Protein AF-X1S5R0-F1 (afdb_monomer_lite)

pLDDT: mean 83.04, std 15.3, range [41.25, 97.44]

Radius of gyration: 18.32 Å; chains: 1; bounding box: 35×59×39 Å

Organism: NCBI:txid412755

Sequence (94 aa):
DVVWERWKEDGVKVVSPGLLLFELTSVLRKKVHRGLLSPEEAERAFDLVHRLLVLVLVLTPPDLHRRACELAARFNRPCRGFRYPPRETPDEST

InterPro domains:
  IPR029060 PIN-like domain superfamily [SSF88723] (5-77)
  IPR044153 VapC3-like, PIN domain [cd09873] (4-78)

Foldseek 3Di:
DVVVVVCVVVVPQAEDEPCVVVVLVVVLVVCCVVVVDPPVRSVVVVVVVVVVCVSYHHDDDPCPLVVLCVVCVVVVHDSDPDDDPPPPDPPPDD

Structure (mmCIF, N/CA/C/O backbone):
data_AF-X1S5R0-F1
#
_entry.id   AF-X1S5R0-F1
#
loop_
_atom_site.group_PDB
_atom_site.id
_atom_site.type_symbol
_atom_site.label_atom_id
_atom_site.label_alt_id
_atom_site.label_comp_id
_atom_site.label_asym_id
_atom_site.label_entity_id
_atom_site.label_seq_id
_atom_site.pdbx_PDB_ins_code
_atom_site.Cartn_x
_atom_site.Cartn_y
_atom_site.Cartn_z
_atom_site.occupancy
_atom_site.B_iso_or_equiv
_atom_site.auth_seq_id
_atom_site.auth_comp_id
_atom_site.auth_asym_id
_atom_site.auth_atom_id
_atom_site.pdbx_PDB_model_num
ATOM 1 N N . ASP A 1 1 ? -6.163 -18.906 -3.104 1.00 67.31 1 ASP A N 1
ATOM 2 C CA . ASP A 1 1 ? -6.262 -18.355 -4.471 1.00 67.31 1 ASP A CA 1
ATOM 3 C C . ASP A 1 1 ? -5.297 -19.045 -5.416 1.00 67.31 1 ASP A C 1
ATOM 5 O O . ASP A 1 1 ? -4.112 -19.102 -5.115 1.00 67.31 1 ASP A O 1
ATOM 9 N N . VAL A 1 2 ? -5.787 -19.541 -6.559 1.00 80.56 2 VAL A N 1
ATOM 10 C CA . VAL A 1 2 ? -5.001 -20.325 -7.542 1.00 80.56 2 VAL A CA 1
ATOM 11 C C . VAL A 1 2 ? -3.802 -19.541 -8.101 1.00 80.56 2 VAL A C 1
ATOM 13 O O . VAL A 1 2 ? -2.745 -20.111 -8.345 1.00 80.56 2 VAL A O 1
ATOM 16 N N . VAL A 1 3 ? -3.934 -18.220 -8.261 1.00 83.88 3 VAL A N 1
ATOM 17 C CA . VAL A 1 3 ? -2.860 -17.355 -8.785 1.00 83.88 3 VAL A CA 1
ATOM 18 C C . VAL A 1 3 ? -1.726 -17.179 -7.770 1.00 83.88 3 VAL A C 1
ATOM 20 O O . VAL A 1 3 ? -0.560 -17.183 -8.147 1.00 83.88 3 VAL A O 1
ATOM 23 N N . TRP A 1 4 ? -2.059 -17.061 -6.482 1.00 78.81 4 TRP A N 1
ATOM 24 C CA . TRP A 1 4 ? -1.069 -16.888 -5.418 1.00 78.81 4 TRP A CA 1
ATOM 25 C C . TRP A 1 4 ? -0.222 -18.142 -5.212 1.00 78.81 4 TRP A C 1
ATOM 27 O O . TRP A 1 4 ? 0.997 -18.051 -5.095 1.00 78.81 4 TRP A O 1
ATOM 37 N N . GLU A 1 5 ? -0.862 -19.312 -5.201 1.00 83.56 5 GLU A N 1
ATOM 38 C CA . GLU A 1 5 ? -0.153 -20.590 -5.091 1.00 83.56 5 GLU A CA 1
ATOM 39 C C . GLU A 1 5 ? 0.828 -20.771 -6.249 1.00 83.56 5 GLU A C 1
ATOM 41 O O . GLU A 1 5 ? 2.010 -21.012 -6.020 1.00 83.56 5 GLU A O 1
ATOM 46 N N . ARG A 1 6 ? 0.383 -20.485 -7.475 1.00 88.94 6 ARG A N 1
ATOM 47 C CA . ARG A 1 6 ? 1.248 -20.523 -8.652 1.00 88.94 6 ARG A CA 1
ATOM 48 C C . ARG A 1 6 ? 2.412 -19.531 -8.583 1.00 88.94 6 ARG A C 1
ATOM 50 O O . ARG A 1 6 ? 3.525 -19.874 -8.949 1.00 88.94 6 ARG A O 1
ATOM 57 N N . TRP A 1 7 ? 2.200 -18.307 -8.099 1.00 87.12 7 TRP A N 1
ATOM 58 C CA . TRP A 1 7 ? 3.292 -17.334 -7.941 1.00 87.12 7 TRP A CA 1
ATOM 59 C C . TRP A 1 7 ? 4.354 -17.792 -6.942 1.00 87.12 7 TRP A C 1
ATOM 61 O O . TRP A 1 7 ? 5.533 -17.501 -7.140 1.00 87.12 7 TRP A O 1
ATOM 71 N N . LYS A 1 8 ? 3.949 -18.519 -5.894 1.00 81.19 8 LYS A N 1
ATOM 72 C CA . LYS A 1 8 ? 4.892 -19.144 -4.962 1.00 81.19 8 LYS A CA 1
ATOM 73 C C . LYS A 1 8 ? 5.680 -20.269 -5.636 1.00 81.19 8 LYS A C 1
ATOM 75 O O . LYS A 1 8 ? 6.894 -20.313 -5.466 1.00 81.19 8 LYS A O 1
ATOM 80 N N . GLU A 1 9 ? 5.011 -21.133 -6.401 1.00 87.94 9 GLU A N 1
ATOM 81 C CA . GLU A 1 9 ? 5.649 -22.225 -7.157 1.00 87.94 9 GLU A CA 1
ATOM 82 C C . GLU A 1 9 ? 6.640 -21.697 -8.206 1.00 87.94 9 GLU A C 1
ATOM 84 O O . GLU A 1 9 ? 7.768 -22.176 -8.292 1.00 87.94 9 GLU A O 1
ATOM 89 N N . ASP A 1 10 ? 6.255 -20.646 -8.932 1.00 91.44 10 ASP A N 1
ATOM 90 C CA . ASP A 1 10 ? 7.055 -20.015 -9.987 1.00 91.44 10 ASP A CA 1
ATOM 91 C C . ASP A 1 10 ? 8.164 -19.088 -9.427 1.00 91.44 10 ASP A C 1
ATOM 93 O O . ASP A 1 10 ? 8.900 -18.457 -10.189 1.00 91.44 10 ASP A O 1
ATOM 97 N N . GLY A 1 11 ? 8.296 -18.965 -8.097 1.00 86.06 11 GLY A N 1
ATOM 98 C CA . GLY A 1 11 ? 9.317 -18.133 -7.449 1.00 86.06 11 GLY A CA 1
ATOM 99 C C . GLY A 1 11 ? 9.185 -16.636 -7.753 1.00 86.06 11 GLY A C 1
ATOM 100 O O . GLY A 1 11 ? 10.180 -15.902 -7.760 1.00 86.06 11 GLY A O 1
ATOM 101 N N . VAL A 1 12 ? 7.965 -16.168 -8.032 1.00 87.88 12 VAL A N 1
ATOM 102 C CA . VAL A 1 12 ? 7.693 -14.777 -8.403 1.00 87.88 12 VAL A CA 1
ATOM 103 C C . VAL A 1 12 ? 8.006 -13.858 -7.226 1.00 87.88 12 VAL A C 1
ATOM 105 O O . VAL A 1 12 ? 7.425 -13.960 -6.146 1.00 87.88 12 VAL A O 1
ATOM 108 N N . LYS A 1 13 ? 8.907 -12.898 -7.451 1.00 87.06 13 LYS A N 1
ATOM 109 C CA . LYS A 1 13 ? 9.205 -11.856 -6.465 1.00 87.06 13 LYS A CA 1
ATOM 110 C C . LYS A 1 13 ? 8.087 -10.825 -6.449 1.00 87.06 13 LYS A C 1
ATOM 112 O O . LYS A 1 13 ? 7.861 -10.127 -7.437 1.00 87.06 13 LYS A O 1
ATOM 117 N N . VAL A 1 14 ? 7.433 -10.684 -5.302 1.00 86.94 14 VAL A N 1
ATOM 118 C CA . VAL A 1 14 ? 6.457 -9.617 -5.083 1.00 86.94 14 VAL A CA 1
ATOM 119 C C . VAL A 1 14 ? 7.216 -8.312 -4.872 1.00 86.94 14 VAL A C 1
ATOM 121 O O . VAL A 1 14 ? 8.062 -8.221 -3.985 1.00 86.94 14 VAL A O 1
ATOM 124 N N . VAL A 1 15 ? 6.924 -7.301 -5.689 1.00 90.12 15 VAL A N 1
ATOM 125 C CA . VAL A 1 15 ? 7.520 -5.963 -5.579 1.00 90.12 15 VAL A CA 1
ATOM 126 C C . VAL A 1 15 ? 6.458 -4.927 -5.245 1.00 90.12 15 VAL A C 1
ATOM 128 O O . VAL A 1 15 ? 5.316 -5.035 -5.689 1.00 90.12 15 VAL A O 1
ATOM 131 N N . SER A 1 16 ? 6.836 -3.894 -4.495 1.00 88.62 16 SER A N 1
ATOM 132 C CA . SER A 1 16 ? 5.940 -2.778 -4.192 1.00 88.62 16 SER A CA 1
ATOM 133 C C . SER A 1 16 ? 6.681 -1.443 -4.120 1.00 88.62 16 SER A C 1
ATOM 135 O O . SER A 1 16 ? 7.815 -1.400 -3.644 1.00 88.62 16 SER A O 1
ATOM 137 N N . PRO A 1 17 ? 6.044 -0.319 -4.497 1.00 88.38 17 PRO A N 1
ATOM 138 C CA . PRO A 1 17 ? 6.506 1.004 -4.096 1.00 88.38 17 PRO A CA 1
ATOM 139 C C . PRO A 1 17 ? 6.573 1.136 -2.570 1.00 88.38 17 PRO A C 1
ATOM 141 O O . PRO A 1 17 ? 5.721 0.592 -1.859 1.00 88.38 17 PRO A O 1
ATOM 144 N N . GLY A 1 18 ? 7.503 1.956 -2.071 1.00 84.75 18 GLY A N 1
ATOM 145 C CA . GLY A 1 18 ? 7.602 2.281 -0.636 1.00 84.75 18 GLY A CA 1
ATOM 146 C C . GLY A 1 18 ? 6.335 2.903 -0.039 1.00 84.75 18 GLY A C 1
ATOM 147 O O . GLY A 1 18 ? 6.106 2.821 1.165 1.00 84.75 18 GLY A O 1
ATOM 148 N N . LEU A 1 19 ? 5.460 3.456 -0.884 1.00 87.12 19 LEU A N 1
ATOM 149 C CA . LEU A 1 19 ? 4.187 4.036 -0.465 1.00 87.12 19 LEU A CA 1
ATOM 150 C C . LEU A 1 19 ? 3.244 3.020 0.212 1.00 87.12 19 LEU A C 1
ATOM 152 O O . LEU A 1 19 ? 2.444 3.424 1.053 1.00 87.12 19 LEU A O 1
ATOM 156 N N . LEU A 1 20 ? 3.359 1.722 -0.097 1.00 87.19 20 LEU A N 1
ATOM 157 C CA . LEU A 1 20 ? 2.496 0.674 0.467 1.00 87.19 20 LEU A CA 1
ATOM 158 C C . LEU A 1 20 ? 2.482 0.680 2.001 1.00 87.19 20 LEU A C 1
ATOM 160 O O . LEU A 1 20 ? 1.418 0.539 2.599 1.00 87.19 20 LEU A O 1
ATOM 164 N N . LEU A 1 21 ? 3.636 0.904 2.634 1.00 84.19 21 LEU A N 1
ATOM 165 C CA . LEU A 1 21 ? 3.759 0.931 4.094 1.00 84.19 21 LEU A CA 1
ATOM 166 C C . LEU A 1 21 ? 2.886 2.028 4.713 1.00 84.19 21 LEU A C 1
ATOM 168 O O . LEU A 1 21 ? 2.140 1.791 5.660 1.00 84.19 21 LEU A O 1
ATOM 172 N N . PHE A 1 22 ? 2.933 3.228 4.136 1.00 86.88 22 PHE A N 1
ATOM 173 C CA . PHE A 1 22 ? 2.166 4.373 4.623 1.00 86.88 22 PHE A CA 1
ATOM 174 C C . PHE A 1 22 ? 0.664 4.198 4.394 1.00 86.88 22 PHE A C 1
ATOM 176 O O . PHE A 1 22 ? -0.148 4.589 5.238 1.00 86.88 22 PHE A O 1
ATOM 183 N N . GLU A 1 23 ? 0.290 3.604 3.262 1.00 88.88 23 GLU A N 1
ATOM 184 C CA . GLU A 1 23 ? -1.103 3.329 2.913 1.00 88.88 23 GLU A CA 1
ATOM 185 C C . GLU A 1 23 ? -1.722 2.298 3.861 1.00 88.88 23 GLU A C 1
ATOM 187 O O . GLU A 1 23 ? -2.800 2.543 4.406 1.00 88.88 23 GLU A O 1
ATOM 192 N N . LEU A 1 24 ? -1.020 1.195 4.139 1.00 90.69 24 LEU A N 1
ATOM 193 C CA . LEU A 1 24 ? -1.491 0.154 5.058 1.00 90.69 24 LEU A CA 1
ATOM 194 C C . LEU A 1 24 ? -1.725 0.711 6.463 1.00 90.69 24 LEU A C 1
ATOM 196 O O . LEU A 1 24 ? -2.820 0.561 7.010 1.00 90.69 24 LEU A O 1
ATOM 200 N N . THR A 1 25 ? -0.746 1.442 7.000 1.00 90.00 25 THR A N 1
ATOM 201 C CA . THR A 1 25 ? -0.862 2.098 8.308 1.00 90.00 25 THR A CA 1
ATOM 202 C C . THR A 1 25 ? -2.059 3.047 8.355 1.00 90.00 25 THR A C 1
ATOM 204 O O . THR A 1 25 ? -2.866 3.011 9.288 1.00 90.00 25 THR A O 1
ATOM 207 N N . SER A 1 26 ? -2.224 3.869 7.315 1.00 92.38 26 SER A N 1
ATOM 208 C CA . SER A 1 26 ? -3.326 4.831 7.224 1.00 92.38 26 SER A CA 1
ATOM 209 C C . SER A 1 26 ? -4.691 4.145 7.146 1.00 92.38 26 SER A C 1
ATOM 211 O O . SER A 1 26 ? -5.651 4.607 7.766 1.00 92.38 26 SER A O 1
ATOM 213 N N . VAL A 1 27 ? -4.806 3.046 6.393 1.00 93.38 27 VAL A N 1
ATOM 214 C CA . VAL A 1 27 ? -6.051 2.275 6.256 1.00 93.38 27 VAL A CA 1
ATOM 215 C C . VAL A 1 27 ? -6.432 1.613 7.576 1.00 93.38 27 VAL A C 1
ATOM 217 O O . VAL A 1 27 ? -7.587 1.736 7.989 1.00 93.38 27 VAL A O 1
ATOM 220 N N . LEU A 1 28 ? -5.486 0.963 8.261 1.00 93.81 28 LEU A N 1
ATOM 221 C CA . LEU A 1 28 ? -5.743 0.336 9.560 1.00 93.81 28 LE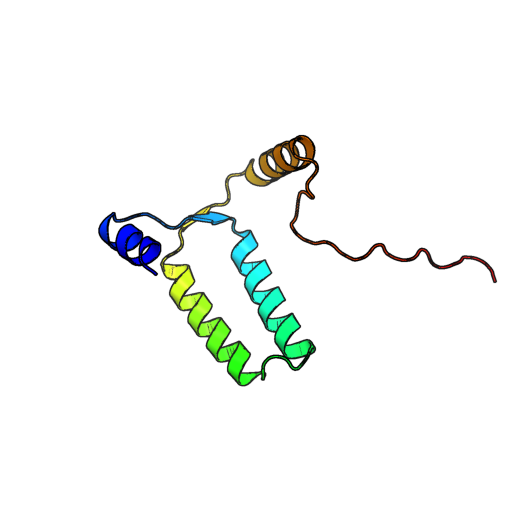U A CA 1
ATOM 222 C C . LEU A 1 28 ? -6.191 1.379 10.586 1.00 93.81 28 LEU A C 1
ATOM 224 O O . LEU A 1 28 ? -7.247 1.224 11.203 1.00 93.81 28 LEU A O 1
ATOM 228 N N . ARG A 1 29 ? -5.483 2.512 10.680 1.00 94.25 29 ARG A N 1
ATOM 229 C CA . ARG A 1 29 ? -5.860 3.587 11.605 1.00 94.25 29 ARG A CA 1
ATOM 230 C C . ARG A 1 29 ? -7.246 4.162 11.309 1.00 94.25 29 ARG A C 1
ATOM 232 O O . ARG A 1 29 ? -8.008 4.417 12.242 1.00 94.25 29 ARG A O 1
ATOM 239 N N . LYS A 1 30 ? -7.596 4.343 10.030 1.00 95.94 30 LYS A N 1
ATOM 240 C CA . LYS A 1 30 ? -8.932 4.807 9.615 1.00 95.94 30 LYS A CA 1
ATOM 241 C C . LYS A 1 30 ? -10.034 3.827 9.990 1.00 95.94 30 LYS A C 1
ATOM 243 O O . LYS A 1 30 ? -11.108 4.273 10.381 1.00 95.94 30 LYS A O 1
ATOM 248 N N . LYS A 1 31 ? -9.793 2.520 9.866 1.00 96.69 31 LYS A N 1
ATOM 249 C CA . LYS A 1 31 ? -10.769 1.500 10.267 1.00 96.69 31 LYS A CA 1
ATOM 250 C C . LYS A 1 31 ? -11.028 1.541 11.771 1.00 96.69 31 LYS A C 1
ATOM 252 O O . LYS A 1 31 ? -12.192 1.568 12.154 1.00 96.69 31 LYS A O 1
ATOM 257 N N . VAL A 1 32 ? -9.978 1.671 12.588 1.00 97.38 32 VAL A N 1
ATOM 258 C CA . VAL A 1 32 ? -10.121 1.866 14.044 1.00 97.38 32 VAL A CA 1
ATOM 259 C C . VAL A 1 32 ? -10.897 3.139 14.356 1.00 97.38 32 VAL A C 1
ATOM 261 O O . VAL A 1 32 ? -11.857 3.113 15.115 1.00 97.38 32 VAL A O 1
ATOM 264 N N . HIS A 1 33 ? -10.525 4.262 13.736 1.00 96.94 33 HIS A N 1
ATOM 265 C CA . HIS A 1 33 ? -11.198 5.543 13.967 1.00 96.94 33 HIS A CA 1
ATOM 266 C C . HIS A 1 33 ? -12.697 5.503 13.625 1.00 96.94 33 HIS A C 1
ATOM 268 O O . HIS A 1 33 ? -13.492 6.163 14.282 1.00 96.94 33 HIS A O 1
ATOM 274 N N . ARG A 1 34 ? -13.087 4.714 12.618 1.00 97.31 34 ARG A N 1
ATOM 275 C CA . ARG A 1 34 ? -14.486 4.525 12.207 1.00 97.31 34 ARG A CA 1
ATOM 276 C C . ARG A 1 34 ? -15.220 3.429 12.993 1.00 97.31 34 ARG A C 1
ATOM 278 O O . ARG A 1 34 ? -16.351 3.120 12.640 1.00 97.31 34 ARG A O 1
ATOM 285 N N . GLY A 1 35 ? -14.583 2.809 13.990 1.00 96.06 35 GLY A N 1
ATOM 286 C CA . GLY A 1 35 ? -15.160 1.704 14.764 1.00 96.06 35 GLY A CA 1
ATOM 287 C C . GLY A 1 35 ? -15.350 0.404 13.973 1.00 96.06 35 GLY A C 1
ATOM 288 O O . GLY A 1 35 ? -16.099 -0.463 14.402 1.00 96.06 35 GLY A O 1
ATOM 289 N N . LEU A 1 36 ? -14.696 0.265 12.813 1.00 97.44 36 LEU A N 1
ATOM 290 C CA . LEU A 1 36 ? -14.775 -0.933 11.962 1.00 97.44 36 LEU A CA 1
ATOM 291 C C . LEU A 1 36 ? -13.764 -2.017 12.358 1.00 97.44 36 LEU A C 1
ATOM 293 O O . LEU A 1 36 ? -13.834 -3.128 11.841 1.00 97.44 36 LEU A O 1
ATOM 297 N N . LEU A 1 37 ? -12.788 -1.665 13.194 1.00 97.00 37 LEU A N 1
ATOM 298 C CA . LEU A 1 37 ? -11.847 -2.579 13.835 1.00 97.00 37 LEU A CA 1
ATOM 299 C C . LEU A 1 37 ? -11.654 -2.125 15.277 1.00 97.00 37 LEU A C 1
ATOM 301 O O . LEU A 1 37 ? -11.536 -0.920 15.528 1.00 97.00 37 LEU A O 1
ATOM 305 N N . SER A 1 38 ? -11.560 -3.075 16.200 1.00 97.44 38 SER A N 1
ATOM 306 C CA . SER A 1 38 ? -11.060 -2.786 17.540 1.00 97.44 38 SER A CA 1
ATOM 307 C C . SER A 1 38 ? -9.567 -2.412 17.481 1.00 97.44 38 SER A C 1
ATOM 309 O O . SER A 1 38 ? -8.865 -2.786 16.531 1.00 97.44 38 SER A O 1
ATOM 311 N N . PRO A 1 39 ? -9.040 -1.682 18.479 1.00 95.44 39 PRO A N 1
ATOM 312 C CA . PRO A 1 39 ? -7.603 -1.435 18.587 1.00 95.44 39 PRO A CA 1
ATOM 313 C C . PRO A 1 39 ? -6.777 -2.731 18.558 1.00 95.44 39 PRO A C 1
ATOM 315 O O . PRO A 1 39 ? -5.788 -2.821 17.838 1.00 95.44 39 PRO A O 1
ATOM 318 N N . GLU A 1 40 ? -7.226 -3.771 19.257 1.00 97.00 40 GLU A N 1
ATOM 319 C CA . GLU A 1 40 ? -6.538 -5.062 19.352 1.00 97.00 40 GLU A CA 1
ATOM 320 C C . GLU A 1 40 ? -6.555 -5.825 18.020 1.00 97.00 40 GLU A C 1
ATOM 322 O O . GLU A 1 40 ? -5.587 -6.50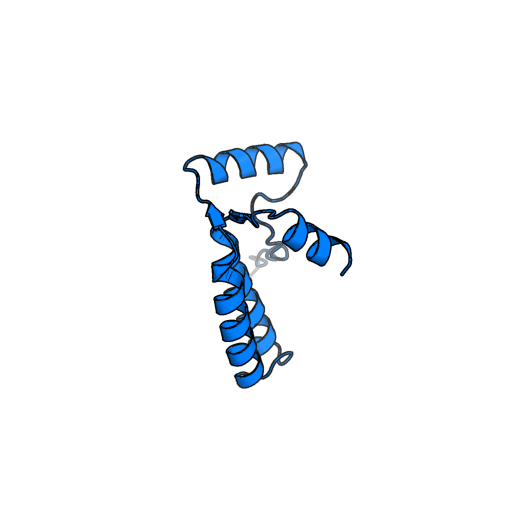0 17.669 1.00 97.00 40 GLU A O 1
ATOM 327 N N . GLU A 1 41 ? -7.650 -5.740 17.259 1.00 96.25 41 GLU A N 1
ATOM 328 C CA . GLU A 1 41 ? -7.717 -6.287 15.899 1.00 96.25 41 GLU A CA 1
ATOM 329 C C . GLU A 1 41 ? -6.759 -5.570 14.950 1.00 96.25 41 GLU A C 1
ATOM 331 O O . GLU A 1 41 ? -6.131 -6.210 14.104 1.00 96.25 41 GLU A O 1
ATOM 336 N N . ALA A 1 42 ? -6.628 -4.251 15.095 1.00 95.00 42 ALA A N 1
ATOM 337 C CA . ALA A 1 42 ? -5.714 -3.463 14.288 1.00 95.00 42 ALA A CA 1
ATOM 338 C C . ALA A 1 42 ? -4.251 -3.799 14.585 1.00 95.00 42 ALA A C 1
ATOM 340 O O . ALA A 1 42 ? -3.492 -3.971 13.635 1.00 95.00 42 ALA A O 1
ATOM 341 N N . GLU A 1 43 ? -3.872 -3.966 15.854 1.00 94.75 43 GLU A N 1
ATOM 342 C CA . GLU A 1 43 ? -2.525 -4.419 16.240 1.00 94.75 43 GLU A CA 1
ATOM 343 C C . GLU A 1 43 ? -2.199 -5.790 15.632 1.00 94.75 43 GLU A C 1
ATOM 345 O O . GLU A 1 43 ? -1.195 -5.951 14.938 1.00 94.75 43 GLU A O 1
ATOM 350 N N . ARG A 1 44 ? -3.114 -6.767 15.745 1.00 95.75 44 ARG A N 1
ATOM 351 C CA . ARG A 1 44 ? -2.931 -8.082 15.098 1.00 95.75 44 ARG A CA 1
ATOM 352 C C . ARG A 1 44 ? -2.781 -7.973 13.579 1.00 95.75 44 ARG A C 1
ATOM 354 O O . ARG A 1 44 ? -2.004 -8.717 12.974 1.00 95.75 44 ARG A O 1
ATOM 361 N N . ALA A 1 45 ? -3.527 -7.067 12.951 1.00 93.75 45 ALA A N 1
ATOM 362 C CA . ALA A 1 45 ? -3.412 -6.810 11.521 1.00 93.75 45 ALA A CA 1
ATOM 363 C C . ALA A 1 45 ? -2.067 -6.156 11.163 1.00 93.75 45 ALA A C 1
ATOM 365 O O . ALA A 1 45 ? -1.472 -6.530 10.152 1.00 93.75 45 ALA A O 1
ATOM 366 N N . PHE A 1 46 ? -1.560 -5.236 11.988 1.00 91.25 46 PHE A N 1
ATOM 367 C CA . PHE A 1 46 ? -0.237 -4.633 11.821 1.00 91.25 46 PHE A CA 1
ATOM 368 C C . PHE A 1 46 ? 0.883 -5.673 11.890 1.00 91.25 46 PHE A C 1
ATOM 370 O O . PHE A 1 46 ? 1.751 -5.685 11.011 1.00 91.25 46 PHE A O 1
ATOM 377 N N . ASP A 1 47 ? 0.825 -6.584 12.861 1.00 91.81 47 ASP A N 1
ATOM 378 C CA . ASP A 1 47 ? 1.790 -7.679 12.998 1.00 91.81 47 ASP A CA 1
ATOM 379 C C . ASP A 1 47 ? 1.767 -8.621 11.791 1.00 91.81 47 ASP A C 1
ATOM 381 O O . ASP A 1 47 ? 2.801 -9.084 11.299 1.00 91.81 47 ASP A O 1
ATOM 385 N N . LEU A 1 48 ? 0.569 -8.938 11.290 1.00 90.25 48 LEU A N 1
ATOM 386 C CA . LEU A 1 48 ? 0.419 -9.750 10.087 1.00 90.25 48 LEU A CA 1
ATOM 387 C C . LEU A 1 48 ? 1.009 -9.042 8.862 1.00 90.25 48 LEU A C 1
ATOM 389 O O . LEU A 1 48 ? 1.755 -9.658 8.102 1.00 90.25 48 LEU A O 1
ATOM 393 N N . VAL A 1 49 ? 0.724 -7.749 8.698 1.00 88.12 49 VAL A N 1
ATOM 394 C CA . VAL A 1 49 ? 1.267 -6.925 7.614 1.00 88.12 49 VAL A CA 1
ATOM 395 C C . VAL A 1 49 ? 2.793 -6.893 7.660 1.00 88.12 49 VAL A C 1
ATOM 397 O O . VAL A 1 49 ? 3.419 -7.136 6.632 1.00 88.12 49 VAL A O 1
ATOM 400 N N . HIS A 1 50 ? 3.406 -6.674 8.827 1.00 84.50 50 HIS A N 1
ATOM 401 C CA . HIS A 1 50 ? 4.867 -6.677 8.960 1.00 84.50 50 HIS A CA 1
ATOM 402 C C . HIS A 1 50 ? 5.487 -8.006 8.528 1.00 84.50 50 HIS A C 1
ATOM 404 O O . HIS A 1 50 ? 6.461 -8.008 7.780 1.00 84.50 50 HIS A O 1
ATOM 410 N N . ARG A 1 51 ? 4.892 -9.136 8.925 1.00 86.62 51 ARG A N 1
ATOM 411 C CA . ARG A 1 51 ? 5.364 -10.466 8.506 1.00 86.62 51 ARG A CA 1
ATOM 412 C C . ARG A 1 51 ? 5.250 -10.679 6.999 1.00 86.62 51 ARG A C 1
ATOM 414 O O . ARG A 1 51 ? 6.163 -11.234 6.398 1.00 86.62 51 ARG A O 1
ATOM 421 N N . LEU A 1 52 ? 4.162 -10.219 6.382 1.00 81.56 52 LEU A N 1
ATOM 422 C CA . LEU A 1 52 ? 3.977 -10.324 4.932 1.00 81.56 52 LEU A CA 1
ATOM 423 C C . LEU A 1 52 ? 4.942 -9.419 4.160 1.00 81.56 52 LEU A C 1
ATOM 425 O O . LEU A 1 52 ? 5.431 -9.812 3.106 1.00 81.56 52 LEU A O 1
ATOM 429 N N . LEU A 1 53 ? 5.251 -8.233 4.685 1.00 81.75 53 LEU A N 1
ATOM 430 C CA . LEU A 1 53 ? 6.160 -7.284 4.041 1.00 81.75 53 LEU A CA 1
ATOM 431 C C . LEU A 1 53 ? 7.603 -7.789 3.958 1.00 81.75 53 LEU A C 1
ATOM 433 O O . LEU A 1 53 ? 8.313 -7.381 3.047 1.00 81.75 53 LEU A O 1
ATOM 437 N N . VAL A 1 54 ? 8.020 -8.723 4.821 1.00 78.50 54 VAL A N 1
ATOM 438 C CA . VAL A 1 54 ? 9.319 -9.415 4.687 1.00 78.50 54 VAL A CA 1
ATOM 439 C C . VAL A 1 54 ? 9.431 -10.151 3.343 1.00 78.50 54 VAL A C 1
ATOM 441 O O . VAL A 1 54 ? 10.526 -10.310 2.810 1.00 78.50 54 VAL A O 1
ATOM 444 N N . LEU A 1 55 ? 8.301 -10.567 2.766 1.00 79.75 55 LEU A N 1
ATOM 445 C CA . LEU A 1 55 ? 8.238 -11.248 1.472 1.00 79.75 55 LEU A CA 1
ATOM 446 C C . LEU A 1 55 ? 8.110 -10.275 0.287 1.00 79.75 55 LEU A C 1
ATOM 448 O O . LEU A 1 55 ? 8.109 -10.711 -0.864 1.00 79.75 55 LEU A O 1
ATOM 452 N N . VAL A 1 56 ? 7.988 -8.968 0.546 1.00 85.38 56 VAL A N 1
ATOM 453 C CA . VAL A 1 56 ? 7.778 -7.938 -0.476 1.00 85.38 56 VAL A CA 1
ATOM 454 C C . VAL A 1 56 ? 9.053 -7.126 -0.664 1.00 85.38 56 VAL A C 1
ATOM 456 O O . VAL A 1 56 ? 9.513 -6.421 0.231 1.00 85.38 56 VAL A O 1
ATOM 459 N N . LEU A 1 57 ? 9.598 -7.156 -1.876 1.00 88.19 57 LEU A N 1
ATOM 460 C CA . LEU A 1 57 ? 10.714 -6.305 -2.255 1.00 88.19 57 LEU A CA 1
ATOM 461 C C . LEU A 1 57 ? 10.218 -4.871 -2.483 1.00 88.19 57 LEU A C 1
ATOM 463 O O . LEU A 1 57 ? 9.566 -4.559 -3.484 1.00 88.19 57 LEU A O 1
ATOM 467 N N . VAL A 1 58 ? 10.543 -3.984 -1.547 1.00 87.19 58 VAL A N 1
ATOM 468 C CA . VAL A 1 58 ? 10.210 -2.564 -1.660 1.00 87.19 58 VAL A CA 1
ATOM 469 C C . VAL A 1 58 ? 11.199 -1.870 -2.593 1.00 87.19 58 VAL A C 1
ATOM 471 O O . VAL A 1 58 ? 12.403 -1.871 -2.351 1.00 87.19 58 VAL A O 1
ATOM 474 N N . LEU A 1 59 ? 10.683 -1.255 -3.656 1.00 88.88 59 LEU A N 1
ATOM 475 C CA . LEU A 1 59 ? 11.474 -0.522 -4.639 1.00 88.88 59 LEU A CA 1
ATOM 476 C C . LEU A 1 59 ? 11.155 0.974 -4.580 1.00 88.88 59 LEU A C 1
ATOM 478 O O . LEU A 1 59 ? 9.998 1.389 -4.681 1.00 88.88 59 LEU A O 1
ATOM 482 N N . THR A 1 60 ? 12.203 1.791 -4.485 1.00 85.69 60 THR A N 1
ATOM 483 C CA . THR A 1 60 ? 12.121 3.259 -4.551 1.00 85.69 60 THR A CA 1
ATOM 484 C C . THR A 1 60 ? 13.129 3.835 -5.555 1.00 85.69 60 THR A C 1
ATOM 486 O O . THR A 1 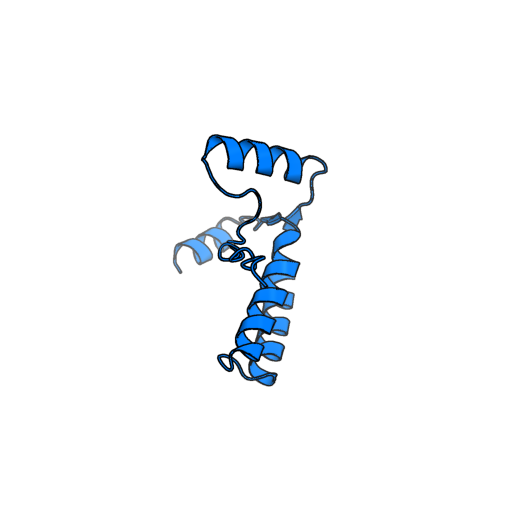60 ? 14.085 4.501 -5.154 1.00 85.69 60 THR A O 1
ATOM 489 N N . PRO A 1 61 ? 12.970 3.577 -6.870 1.00 88.38 61 PRO A N 1
ATOM 490 C CA . PRO A 1 61 ? 13.792 4.227 -7.885 1.00 88.38 61 PRO A CA 1
ATOM 491 C C . PRO A 1 61 ? 13.664 5.759 -7.799 1.00 88.38 61 PRO A C 1
ATOM 493 O O . PRO A 1 61 ? 12.546 6.243 -7.600 1.00 88.38 61 PRO A O 1
ATOM 496 N N . PRO A 1 62 ? 14.744 6.530 -8.022 1.00 88.06 62 PRO A N 1
ATOM 497 C CA . PRO A 1 62 ? 14.717 7.994 -7.908 1.00 88.06 62 PRO A CA 1
ATOM 498 C C . PRO A 1 62 ? 13.633 8.669 -8.765 1.00 88.06 62 PRO A C 1
ATOM 500 O O . PRO A 1 62 ? 12.978 9.610 -8.329 1.00 88.06 62 PRO A O 1
ATOM 503 N N . ASP A 1 63 ? 13.386 8.137 -9.964 1.00 90.25 63 ASP A N 1
ATOM 504 C CA . ASP A 1 63 ? 12.432 8.684 -10.938 1.00 90.25 63 ASP A CA 1
ATOM 505 C C . ASP A 1 63 ? 11.002 8.132 -10.811 1.00 90.25 63 ASP A C 1
ATOM 507 O O . ASP A 1 63 ? 10.129 8.466 -11.620 1.00 90.25 63 ASP A O 1
ATOM 511 N N . LEU A 1 64 ? 10.733 7.276 -9.818 1.00 88.19 64 LEU A N 1
ATOM 512 C CA . LEU A 1 64 ? 9.450 6.577 -9.702 1.00 88.19 64 LEU A CA 1
ATOM 513 C C . LEU A 1 64 ? 8.270 7.553 -9.650 1.00 88.19 64 LEU A C 1
ATOM 515 O O . LEU A 1 64 ? 7.272 7.356 -10.341 1.00 88.19 64 LEU A O 1
ATOM 519 N N . HIS A 1 65 ? 8.393 8.619 -8.860 1.00 86.88 65 HIS A N 1
ATOM 520 C CA . HIS A 1 65 ? 7.328 9.604 -8.686 1.00 86.88 65 HIS A CA 1
ATOM 521 C C . HIS A 1 65 ? 7.051 10.391 -9.966 1.00 86.88 65 HIS A C 1
ATOM 523 O O . HIS A 1 65 ? 5.893 10.567 -10.338 1.00 86.88 65 HIS A O 1
ATOM 529 N N . ARG A 1 66 ? 8.107 10.807 -10.672 1.00 90.19 66 ARG A N 1
ATOM 530 C CA . ARG A 1 66 ? 7.992 11.517 -11.948 1.00 90.19 66 ARG A CA 1
ATOM 531 C C . ARG A 1 66 ? 7.258 10.660 -12.975 1.00 90.19 66 ARG A C 1
ATOM 533 O O . ARG A 1 66 ? 6.257 11.092 -13.542 1.00 90.19 66 ARG A O 1
ATOM 540 N N . ARG A 1 67 ? 7.689 9.408 -13.134 1.00 90.38 67 ARG A N 1
ATOM 541 C CA . ARG A 1 67 ? 7.090 8.472 -14.092 1.00 90.38 67 ARG A CA 1
ATOM 542 C C . ARG A 1 67 ? 5.654 8.093 -13.725 1.00 90.38 67 ARG A C 1
ATOM 544 O O . ARG A 1 67 ? 4.811 7.948 -14.606 1.00 90.38 67 ARG A O 1
ATOM 551 N N . ALA A 1 68 ? 5.350 7.976 -12.432 1.00 89.38 68 ALA A N 1
ATOM 552 C CA . ALA A 1 68 ? 3.983 7.776 -11.960 1.00 89.38 68 ALA A CA 1
ATOM 553 C C . ALA A 1 68 ? 3.074 8.963 -12.323 1.00 89.38 68 ALA A C 1
ATOM 555 O O . ALA A 1 68 ? 1.962 8.742 -12.799 1.00 89.38 68 ALA A O 1
ATOM 556 N N . CYS A 1 69 ? 3.547 10.205 -12.166 1.00 88.31 69 CYS A N 1
ATOM 557 C CA . CYS A 1 69 ? 2.800 11.402 -12.561 1.00 88.31 69 CYS A CA 1
ATOM 558 C C . CYS A 1 69 ? 2.554 11.476 -14.074 1.00 88.31 69 CYS A C 1
ATOM 560 O O . CYS A 1 69 ? 1.436 11.768 -14.494 1.00 88.31 69 CYS A O 1
ATOM 562 N N . G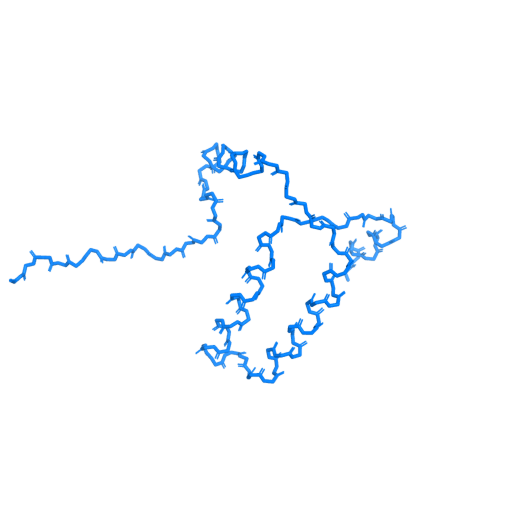LU A 1 70 ? 3.565 11.173 -14.890 1.00 94.19 70 GLU A N 1
ATOM 563 C CA . GLU A 1 70 ? 3.435 11.122 -16.354 1.00 94.19 70 GLU A CA 1
ATOM 564 C C . GLU A 1 70 ? 2.353 10.115 -16.787 1.00 94.19 70 GLU A C 1
ATOM 566 O O . GLU A 1 70 ? 1.487 10.425 -17.608 1.00 94.19 70 GLU A O 1
ATOM 571 N N . LEU A 1 71 ? 2.357 8.915 -16.194 1.00 92.62 71 LEU A N 1
ATOM 572 C CA . LEU A 1 71 ? 1.339 7.892 -16.451 1.00 92.62 71 LEU A CA 1
ATOM 573 C C . LEU A 1 71 ? -0.049 8.338 -15.982 1.00 92.62 71 LEU A C 1
ATOM 575 O O . LEU A 1 71 ? -1.031 8.158 -16.699 1.00 92.62 71 LEU A O 1
ATOM 579 N N . ALA A 1 72 ? -0.137 8.930 -14.795 1.00 93.62 72 ALA A N 1
ATOM 580 C CA . ALA A 1 72 ? -1.390 9.412 -14.236 1.00 93.62 72 ALA A CA 1
ATOM 581 C C . ALA A 1 72 ? -2.029 10.485 -15.134 1.00 93.62 72 ALA A C 1
ATOM 583 O O . ALA A 1 72 ? -3.207 10.368 -15.472 1.00 93.62 72 ALA A O 1
ATOM 584 N N . ALA A 1 73 ? -1.239 11.445 -15.625 1.00 92.94 73 ALA A N 1
ATOM 585 C CA . ALA A 1 73 ? -1.691 12.440 -16.595 1.00 92.94 73 ALA A CA 1
ATOM 586 C C . ALA A 1 73 ? -2.174 11.788 -17.901 1.00 92.94 73 ALA A C 1
ATOM 588 O O . ALA A 1 73 ? -3.281 12.069 -18.360 1.00 92.94 73 ALA A O 1
ATOM 589 N N . ARG A 1 74 ? -1.391 10.852 -18.459 1.00 95.62 74 ARG A N 1
ATOM 590 C CA . ARG A 1 74 ? -1.739 10.134 -19.698 1.00 95.62 74 ARG A CA 1
ATOM 591 C C . ARG A 1 74 ? -3.070 9.385 -19.600 1.00 95.62 74 ARG A C 1
ATOM 593 O O . ARG A 1 74 ? -3.797 9.310 -20.585 1.00 95.62 74 ARG A O 1
ATOM 600 N N . PHE A 1 75 ? -3.378 8.816 -18.438 1.00 94.06 75 PHE A N 1
ATOM 601 C CA . PHE A 1 75 ? -4.593 8.027 -18.219 1.00 94.06 75 PHE A CA 1
ATOM 602 C C . PHE A 1 75 ? -5.709 8.789 -17.488 1.00 94.06 75 PHE A C 1
ATOM 604 O O . PHE A 1 75 ? -6.693 8.166 -17.085 1.00 94.06 75 PHE A O 1
ATOM 611 N N . ASN A 1 76 ? -5.577 10.110 -17.309 1.00 90.94 76 ASN A N 1
ATOM 612 C CA . ASN A 1 76 ? -6.508 10.950 -16.547 1.00 90.94 76 ASN A CA 1
ATOM 613 C C . ASN A 1 76 ? -6.845 10.363 -15.158 1.00 90.94 76 ASN A C 1
ATOM 615 O O . ASN A 1 76 ? -8.004 10.211 -14.760 1.00 90.94 76 ASN A O 1
ATOM 619 N N . ARG A 1 77 ? -5.803 9.956 -14.429 1.00 89.31 77 ARG A N 1
ATOM 620 C CA . ARG A 1 77 ? -5.866 9.438 -13.060 1.00 89.31 77 ARG A CA 1
ATOM 621 C C . ARG A 1 77 ? -5.105 10.373 -12.120 1.00 89.31 77 ARG A C 1
ATOM 623 O O . ARG A 1 77 ? -4.204 11.080 -12.557 1.00 89.31 77 ARG A O 1
ATOM 630 N N . PRO A 1 78 ? -5.427 10.383 -10.819 1.00 83.06 78 PRO A N 1
ATOM 631 C CA . PRO A 1 78 ? -4.621 11.110 -9.850 1.00 83.06 78 PRO A CA 1
ATOM 632 C C . PRO A 1 78 ? -3.263 10.418 -9.642 1.00 83.06 78 PRO A C 1
ATOM 634 O O . PRO A 1 78 ? -3.182 9.192 -9.587 1.00 83.06 78 PRO A O 1
ATOM 637 N N . CYS A 1 79 ? -2.197 11.210 -9.477 1.00 72.12 79 CYS A N 1
ATOM 638 C CA . CYS A 1 79 ? -0.823 10.718 -9.275 1.00 72.12 79 CYS A CA 1
ATOM 639 C C . CYS A 1 79 ? -0.628 9.966 -7.947 1.00 72.12 79 CYS A C 1
ATOM 641 O O . CYS A 1 79 ? 0.316 9.197 -7.779 1.00 72.12 79 CYS A O 1
ATOM 643 N N . ARG A 1 80 ? -1.542 10.184 -7.000 1.00 66.50 80 ARG A N 1
ATOM 644 C CA . ARG A 1 80 ? -1.680 9.447 -5.746 1.00 66.50 80 ARG A CA 1
ATOM 645 C C . ARG A 1 80 ? -3.139 9.021 -5.646 1.00 66.50 80 ARG A C 1
ATOM 647 O O . ARG A 1 80 ? -4.023 9.849 -5.843 1.00 66.50 80 ARG A O 1
ATOM 654 N N . GLY A 1 81 ? -3.398 7.759 -5.315 1.00 52.00 81 GLY A N 1
ATOM 655 C CA . GLY A 1 81 ? -4.740 7.175 -5.178 1.00 52.00 81 GLY A C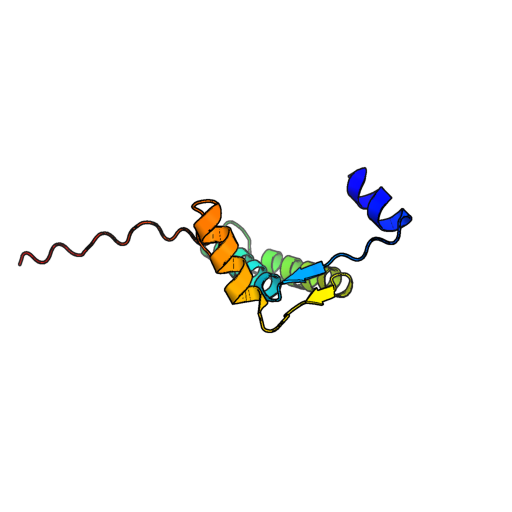A 1
ATOM 656 C C . GLY A 1 81 ? -5.573 7.702 -4.000 1.00 52.00 81 GLY A C 1
ATOM 657 O O . GLY A 1 81 ? -6.258 6.928 -3.346 1.00 52.00 81 GLY A O 1
ATOM 658 N N . PHE A 1 82 ? -5.534 9.001 -3.715 1.00 43.72 82 PHE A N 1
ATOM 659 C CA . PHE A 1 82 ? -6.346 9.640 -2.692 1.00 43.72 82 PHE A CA 1
ATOM 660 C C . PHE A 1 82 ? -7.297 10.641 -3.340 1.00 43.72 82 PHE A C 1
ATOM 662 O O . PHE A 1 82 ? -6.948 11.789 -3.602 1.00 43.72 82 PHE A O 1
ATOM 669 N N . ARG A 1 83 ? -8.540 10.204 -3.559 1.00 41.25 83 ARG A N 1
ATOM 670 C CA . ARG A 1 83 ? -9.673 11.127 -3.628 1.00 41.25 83 ARG A CA 1
ATOM 671 C C . ARG A 1 83 ? -9.882 11.655 -2.209 1.00 41.25 83 ARG A C 1
ATOM 673 O O . ARG A 1 83 ? -10.442 10.954 -1.370 1.00 41.25 83 ARG A O 1
ATOM 680 N N . TYR A 1 84 ? -9.422 12.867 -1.924 1.00 41.97 84 TYR A N 1
ATOM 681 C CA . TYR A 1 84 ? -10.182 13.675 -0.978 1.00 41.97 84 TYR A CA 1
ATOM 682 C C . TYR A 1 84 ? -11.478 14.081 -1.693 1.00 41.97 84 TYR A C 1
ATOM 684 O O . TYR A 1 84 ? -11.423 14.363 -2.896 1.00 41.97 84 TYR A O 1
ATOM 692 N N . PRO A 1 85 ? -12.644 14.067 -1.020 1.00 47.84 85 PRO A N 1
ATOM 693 C CA . PRO A 1 85 ? -13.796 14.783 -1.553 1.00 47.84 85 PRO A CA 1
ATOM 694 C C . PRO A 1 85 ? -13.365 16.234 -1.830 1.00 47.84 85 PRO A C 1
ATOM 696 O O . PRO A 1 85 ? -12.455 16.723 -1.145 1.00 47.84 85 PRO A O 1
ATOM 699 N N . PRO A 1 86 ? -13.937 16.906 -2.846 1.00 48.12 86 PRO A N 1
ATOM 700 C CA . PRO A 1 86 ? -13.660 18.320 -3.053 1.00 48.12 86 PRO A CA 1
ATOM 701 C C . PRO A 1 86 ? -13.858 19.036 -1.716 1.00 48.12 86 PRO A C 1
ATOM 703 O O . PRO A 1 86 ? -14.863 18.813 -1.041 1.00 48.12 86 PRO A O 1
ATOM 706 N N . ARG A 1 87 ? -12.860 19.820 -1.289 1.00 52.28 87 ARG A N 1
ATOM 707 C CA . ARG A 1 87 ? -13.087 20.769 -0.203 1.00 52.28 87 ARG A CA 1
ATOM 708 C C . ARG A 1 87 ? -14.172 21.694 -0.730 1.00 52.28 87 ARG A C 1
ATOM 710 O O . ARG A 1 87 ? -13.926 22.391 -1.712 1.00 52.28 87 ARG A O 1
ATOM 717 N N . GLU A 1 88 ? -15.360 21.632 -0.143 1.00 56.19 88 GLU A N 1
ATOM 718 C CA . GLU A 1 88 ? -16.318 22.719 -0.278 1.00 56.19 88 GLU A CA 1
ATOM 719 C C . GLU A 1 88 ? -15.554 23.983 0.116 1.00 56.19 88 GLU A C 1
ATOM 721 O O . GLU A 1 88 ? -14.941 24.051 1.187 1.00 56.19 88 GLU A O 1
ATOM 726 N N . THR A 1 89 ? -15.440 24.913 -0.828 1.00 50.62 89 THR A N 1
ATOM 727 C CA . THR A 1 89 ? -14.920 26.246 -0.546 1.00 50.62 89 THR A CA 1
ATOM 728 C C . THR A 1 89 ? -15.771 26.816 0.583 1.00 50.62 89 THR A C 1
ATOM 730 O O . THR A 1 89 ? -16.996 26.733 0.471 1.00 50.62 89 THR A O 1
ATOM 733 N N . PRO A 1 90 ? -15.181 27.359 1.663 1.00 48.12 90 PRO A N 1
ATOM 734 C CA . PRO A 1 90 ? -15.967 28.129 2.609 1.00 48.12 90 PRO A CA 1
ATOM 735 C C . PRO A 1 90 ? -16.636 29.242 1.810 1.00 48.12 90 PRO A C 1
ATOM 737 O O . PRO A 1 90 ? -15.968 29.934 1.041 1.00 48.12 90 PRO A O 1
ATOM 740 N N . ASP A 1 91 ? -17.951 29.340 1.937 1.00 54.69 91 ASP A N 1
ATOM 741 C CA . ASP A 1 91 ? -18.701 30.487 1.460 1.00 54.69 91 ASP A CA 1
ATOM 742 C C . ASP A 1 91 ? -18.185 31.707 2.234 1.00 54.69 91 ASP A C 1
ATOM 744 O O . ASP A 1 91 ? -18.513 31.902 3.406 1.00 54.69 91 ASP A O 1
ATOM 748 N N . GLU A 1 92 ? -17.275 32.469 1.624 1.00 52.81 92 GLU A N 1
ATOM 749 C CA . GLU A 1 92 ? -16.845 33.776 2.122 1.00 52.81 92 GLU A CA 1
ATOM 750 C C . GLU A 1 92 ? -17.973 34.783 1.865 1.00 52.81 92 GLU A C 1
ATOM 752 O O . GLU A 1 92 ? -17.868 35.696 1.050 1.00 52.81 92 GLU A O 1
ATOM 757 N N . SER A 1 93 ? -19.083 34.599 2.573 1.00 52.88 93 SER A N 1
ATOM 758 C CA . SER A 1 93 ? -20.100 35.623 2.748 1.00 52.88 93 SER A CA 1
ATOM 759 C C . SER 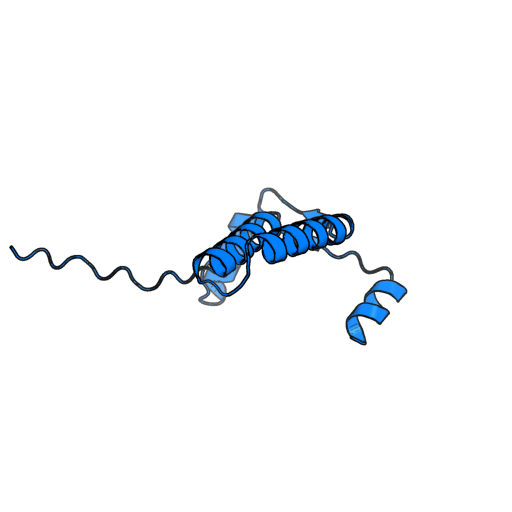A 1 93 ? -20.562 35.642 4.199 1.00 52.88 93 SER A C 1
ATOM 761 O O . SER A 1 93 ? -21.580 35.044 4.541 1.00 52.88 93 SER A O 1
ATOM 763 N N . THR A 1 94 ? -19.798 36.311 5.064 1.00 49.72 94 THR A N 1
ATOM 764 C CA . THR A 1 94 ? -20.292 37.173 6.157 1.00 49.72 94 THR A CA 1
ATOM 765 C C . THR A 1 94 ? -19.159 38.088 6.604 1.00 49.72 94 THR A C 1
ATOM 767 O O . THR A 1 94 ? -18.060 37.562 6.887 1.00 49.72 94 THR A O 1
#

Secondary structure (DSSP, 8-state):
-HHHHHHHHTTPPEEEETHHHHHHHHHHHHHHHTTSS-HHHHHHHHHHHHHHHTTEEEE--TTHHHHHHHHHHHTT--SSS--PPP-PPP----